Protein AF-A0A3C0RED5-F1 (afdb_monomer_lite)

Secondary structure (DSSP, 8-state):
--------S---PPPHHHHHHHHH-HHHHHHHHTS-HHHHHHHHHHHHT--SHHHHHHHHHHHHHHHHTT---HHHHT----

Foldseek 3Di:
DDPPPDDDDCPLDQDPLLVVLCVVPVLLVVLLVPDDPVLVSLLSVVLVVDPDPVVSNVLSNLSSVCSSVVNRDSVVSPDPPD

Structure (mmCIF, N/CA/C/O backbone):
data_AF-A0A3C0RED5-F1
#
_entry.id   AF-A0A3C0RED5-F1
#
loop_
_atom_site.group_PDB
_atom_site.id
_atom_site.type_symbol
_atom_site.label_atom_id
_atom_site.label_alt_id
_atom_sit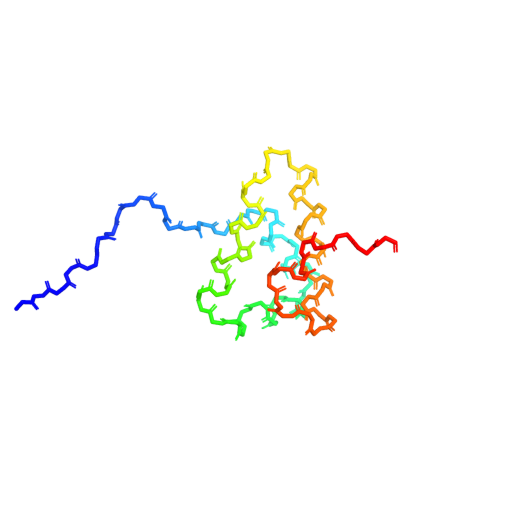e.label_comp_id
_atom_site.label_asym_id
_atom_site.label_entity_id
_atom_site.label_seq_id
_atom_site.pdbx_PDB_ins_code
_atom_site.Cartn_x
_atom_site.Cartn_y
_atom_site.Cartn_z
_atom_site.occupancy
_atom_site.B_iso_or_equiv
_atom_site.auth_seq_id
_atom_site.auth_comp_id
_atom_site.auth_asym_id
_atom_site.auth_atom_id
_atom_site.pdbx_PDB_model_num
ATOM 1 N N . MET A 1 1 ? 37.219 5.672 1.615 1.00 41.50 1 MET A N 1
ATOM 2 C CA . MET A 1 1 ? 36.020 6.467 1.949 1.00 41.50 1 MET A CA 1
ATOM 3 C C . MET A 1 1 ? 34.829 5.528 1.823 1.00 41.50 1 MET A C 1
ATOM 5 O O . MET A 1 1 ? 34.399 5.256 0.712 1.00 41.50 1 MET A O 1
ATOM 9 N N . GLN A 1 2 ? 34.422 4.886 2.921 1.00 45.25 2 GLN A N 1
ATOM 10 C CA . GLN A 1 2 ? 33.216 4.057 2.931 1.00 45.25 2 GLN A CA 1
ATOM 11 C C . GLN A 1 2 ? 32.038 5.011 3.098 1.00 45.25 2 GLN A C 1
ATOM 13 O O . GLN A 1 2 ? 31.974 5.728 4.093 1.00 45.25 2 GLN A O 1
ATOM 18 N N . PHE A 1 3 ? 31.149 5.062 2.113 1.00 47.59 3 PHE A N 1
ATOM 19 C CA . PHE A 1 3 ? 29.847 5.684 2.298 1.00 47.59 3 PHE A CA 1
ATOM 20 C C . PHE A 1 3 ? 29.044 4.747 3.209 1.00 47.59 3 PHE A C 1
ATOM 22 O O . PHE A 1 3 ? 28.431 3.793 2.742 1.00 47.59 3 PHE A O 1
ATOM 29 N N . GLN A 1 4 ? 29.135 4.953 4.524 1.00 45.88 4 GLN A N 1
ATOM 30 C CA . GLN A 1 4 ? 28.121 4.450 5.443 1.00 45.88 4 GLN A CA 1
ATOM 31 C C . GLN A 1 4 ? 26.861 5.261 5.156 1.00 45.88 4 GLN A C 1
ATOM 33 O O . GLN A 1 4 ? 26.772 6.426 5.527 1.00 45.88 4 GLN A O 1
ATOM 38 N N . GLU A 1 5 ? 25.927 4.669 4.416 1.00 46.53 5 GLU A N 1
ATOM 39 C CA . GLU A 1 5 ? 24.580 5.216 4.297 1.00 46.53 5 GLU A CA 1
ATOM 40 C C . GLU A 1 5 ? 23.964 5.238 5.706 1.00 46.53 5 GLU A C 1
ATOM 42 O O . GLU A 1 5 ? 23.870 4.194 6.360 1.00 46.53 5 GLU A O 1
ATOM 47 N N . ASP A 1 6 ? 23.624 6.436 6.190 1.00 38.47 6 ASP A N 1
ATOM 48 C CA . ASP A 1 6 ? 22.963 6.677 7.476 1.00 38.47 6 ASP A CA 1
ATOM 49 C C . ASP A 1 6 ? 21.770 5.723 7.662 1.00 38.47 6 ASP A C 1
ATOM 51 O O . ASP A 1 6 ? 20.788 5.762 6.919 1.00 38.47 6 ASP A O 1
ATOM 55 N N . ASN A 1 7 ? 21.867 4.838 8.657 1.00 48.44 7 ASN A N 1
ATOM 56 C CA . ASN A 1 7 ? 20.993 3.674 8.843 1.00 48.44 7 ASN A CA 1
ATOM 57 C C . ASN A 1 7 ? 20.083 3.768 10.082 1.00 48.44 7 ASN A C 1
ATOM 59 O O . ASN A 1 7 ? 19.749 2.760 10.697 1.00 48.44 7 ASN A O 1
ATOM 63 N N . THR A 1 8 ? 19.633 4.963 10.450 1.00 54.38 8 THR A N 1
ATOM 64 C CA . THR A 1 8 ? 18.715 5.191 11.583 1.00 54.38 8 THR A CA 1
ATOM 65 C C . THR A 1 8 ? 17.891 6.437 11.246 1.00 54.38 8 THR A C 1
ATOM 67 O O . THR A 1 8 ? 18.464 7.505 11.108 1.00 54.38 8 THR A O 1
ATOM 70 N N . GLU A 1 9 ? 16.585 6.417 10.944 1.00 44.28 9 GLU A N 1
ATOM 71 C CA . GLU A 1 9 ? 15.499 6.081 11.887 1.00 44.28 9 GLU A CA 1
ATOM 72 C C . GLU A 1 9 ? 14.108 5.911 11.201 1.00 44.28 9 GLU A C 1
ATOM 74 O O . GLU A 1 9 ? 13.110 5.667 11.863 1.00 44.28 9 GLU A O 1
ATOM 79 N N . HIS A 1 10 ? 13.996 6.029 9.870 1.00 48.06 10 HIS A N 1
ATOM 80 C CA . HIS A 1 10 ? 12.697 6.026 9.159 1.00 48.06 10 HIS A CA 1
ATOM 81 C C . HIS A 1 10 ? 12.713 5.126 7.919 1.00 48.06 10 HIS A C 1
ATOM 83 O O . HIS A 1 10 ? 12.330 5.518 6.813 1.00 48.06 10 HIS A O 1
ATOM 89 N N . GLN A 1 11 ? 13.182 3.890 8.079 1.00 51.12 11 GLN A N 1
ATOM 90 C CA . GLN A 1 11 ? 12.955 2.867 7.064 1.00 51.12 11 GLN A CA 1
ATOM 91 C C . GLN A 1 11 ? 11.448 2.597 7.057 1.00 51.12 11 GLN A C 1
ATOM 93 O O . GLN A 1 11 ? 10.944 1.980 7.986 1.00 51.12 11 GLN A O 1
ATOM 98 N N . PHE A 1 12 ? 10.726 3.153 6.078 1.00 62.22 12 PHE A N 1
ATOM 99 C CA . PHE A 1 12 ? 9.280 3.008 5.883 1.00 62.22 12 PHE A CA 1
ATOM 100 C C . PHE A 1 12 ? 8.848 1.539 6.018 1.00 62.22 12 PHE A C 1
ATOM 102 O O . PHE A 1 12 ? 8.851 0.797 5.034 1.00 62.22 12 PHE A O 1
ATOM 109 N N . ALA A 1 13 ? 8.519 1.118 7.240 1.00 83.12 13 ALA A N 1
ATOM 110 C CA . ALA A 1 13 ? 8.107 -0.244 7.525 1.00 83.12 13 ALA A CA 1
ATOM 111 C C . ALA A 1 13 ? 6.805 -0.529 6.776 1.00 83.12 13 ALA A C 1
ATOM 113 O O . ALA A 1 13 ? 5.953 0.353 6.646 1.00 83.12 13 ALA A O 1
ATOM 114 N N . MET A 1 14 ? 6.642 -1.741 6.251 1.00 88.81 14 MET A N 1
ATOM 115 C CA . MET A 1 14 ? 5.380 -2.108 5.617 1.00 88.81 14 MET A CA 1
ATOM 116 C C . MET A 1 14 ? 4.237 -1.925 6.638 1.00 88.81 14 MET A C 1
ATOM 118 O O . MET A 1 14 ? 4.319 -2.502 7.720 1.00 88.81 14 MET A O 1
ATOM 122 N N . PRO A 1 15 ? 3.198 -1.119 6.348 1.00 92.31 15 PRO A N 1
ATOM 123 C CA . PRO A 1 15 ? 2.043 -0.990 7.226 1.00 92.31 15 PRO A CA 1
ATOM 124 C C . PRO A 1 15 ? 1.285 -2.311 7.239 1.00 92.31 15 PRO A C 1
ATOM 126 O O . PRO A 1 15 ? 1.013 -2.845 6.165 1.00 92.31 15 PRO A O 1
ATOM 129 N N . GLU A 1 16 ? 0.901 -2.791 8.419 1.00 93.88 16 GLU A N 1
ATOM 130 C CA . GLU A 1 16 ? 0.157 -4.049 8.601 1.00 93.88 16 GLU A CA 1
ATOM 131 C C . GLU A 1 16 ? -1.056 -4.128 7.667 1.00 93.88 16 GLU A C 1
ATOM 133 O O . GLU A 1 16 ? -1.175 -5.050 6.871 1.00 93.88 16 GLU A O 1
ATOM 138 N N . VAL A 1 17 ? -1.862 -3.065 7.635 1.00 94.62 17 VAL A N 1
ATOM 139 C CA . VAL A 1 17 ? -3.036 -2.948 6.761 1.00 94.62 17 VAL A CA 1
ATOM 140 C C . VAL A 1 17 ? -2.698 -3.101 5.273 1.00 94.62 17 VAL A C 1
ATOM 142 O O . VAL A 1 17 ? -3.456 -3.701 4.514 1.00 94.62 17 VAL A O 1
ATOM 145 N N . LEU A 1 18 ? -1.577 -2.532 4.818 1.00 95.44 18 LEU A N 1
ATOM 146 C CA . LEU A 1 18 ? -1.174 -2.669 3.418 1.00 95.44 18 LEU A CA 1
ATOM 147 C C . LEU A 1 18 ? -0.676 -4.086 3.137 1.00 95.44 18 LEU A C 1
ATOM 149 O O . LEU A 1 18 ? -0.998 -4.623 2.081 1.00 95.44 18 LEU A O 1
ATOM 153 N N . ASP A 1 19 ? 0.082 -4.681 4.059 1.00 95.75 19 ASP A N 1
ATOM 154 C CA . ASP A 1 19 ? 0.539 -6.060 3.915 1.00 95.75 19 ASP A CA 1
ATOM 155 C C . ASP A 1 19 ? -0.651 -7.017 3.838 1.00 95.75 19 ASP A C 1
ATOM 157 O O . ASP A 1 19 ? -0.768 -7.741 2.857 1.00 95.75 19 ASP A O 1
ATOM 161 N N . GLU A 1 20 ? -1.599 -6.949 4.774 1.00 96.81 20 GLU A N 1
ATOM 162 C CA . GLU A 1 20 ? -2.811 -7.781 4.778 1.00 96.81 20 GLU A CA 1
ATOM 163 C C . GLU A 1 20 ? -3.595 -7.690 3.460 1.00 96.81 20 GLU A C 1
ATOM 165 O O . GLU A 1 20 ? -3.988 -8.705 2.875 1.00 96.81 20 GLU A O 1
ATOM 170 N N . VAL A 1 21 ? -3.778 -6.475 2.936 1.00 96.31 21 VAL A N 1
ATOM 171 C CA . VAL A 1 21 ? -4.440 -6.256 1.642 1.00 96.31 21 VAL A CA 1
ATOM 172 C C . VAL A 1 21 ? -3.662 -6.908 0.494 1.00 96.31 21 VAL A C 1
ATOM 174 O O . VAL A 1 21 ? -4.263 -7.490 -0.407 1.00 96.31 21 VAL A O 1
ATOM 177 N N . LEU A 1 22 ? -2.330 -6.850 0.506 1.00 96.44 22 LEU A N 1
ATOM 178 C CA . LEU A 1 22 ? -1.506 -7.509 -0.509 1.00 96.44 22 LEU A CA 1
ATOM 179 C C . LEU A 1 22 ? -1.499 -9.038 -0.335 1.00 96.44 22 LEU A C 1
ATOM 181 O O . LEU A 1 22 ? -1.565 -9.758 -1.326 1.00 96.44 22 LEU A O 1
ATOM 185 N N . GLN A 1 23 ? -1.469 -9.563 0.892 1.00 96.94 23 GLN A N 1
ATOM 186 C CA . GLN A 1 23 ? -1.543 -11.009 1.139 1.00 96.94 23 GLN A CA 1
ATOM 187 C C . GLN A 1 23 ? -2.878 -11.598 0.663 1.00 96.94 23 GLN A C 1
ATOM 189 O O . GLN A 1 2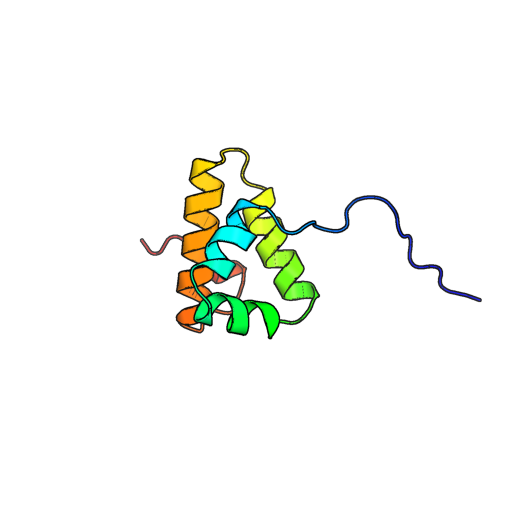3 ? -2.905 -12.702 0.122 1.00 96.94 23 GLN A O 1
ATOM 194 N N . THR A 1 24 ? -3.977 -10.853 0.822 1.00 96.88 24 THR A N 1
ATOM 195 C CA . THR A 1 24 ? -5.313 -11.260 0.353 1.00 96.88 24 THR A CA 1
ATOM 196 C C . THR A 1 24 ? -5.519 -11.066 -1.154 1.00 96.88 24 THR A C 1
ATOM 198 O O . THR A 1 24 ? -6.416 -11.682 -1.731 1.00 96.88 24 THR A O 1
ATOM 201 N N . ASP A 1 25 ? -4.664 -10.284 -1.822 1.00 97.00 25 ASP A N 1
ATOM 202 C CA . ASP A 1 25 ? -4.675 -10.071 -3.272 1.00 97.00 25 ASP A CA 1
ATOM 203 C C . ASP A 1 25 ? -3.304 -10.387 -3.905 1.00 97.00 25 ASP A C 1
ATOM 205 O O . ASP A 1 25 ? -2.501 -9.483 -4.183 1.00 97.00 25 ASP A O 1
ATOM 209 N N . PRO A 1 26 ? -3.032 -11.672 -4.214 1.00 95.81 26 PRO A N 1
ATOM 210 C CA . PRO A 1 26 ? -1.751 -12.105 -4.773 1.00 95.81 26 PRO A CA 1
ATOM 211 C C . PRO A 1 26 ? -1.362 -11.386 -6.070 1.00 95.81 26 PRO A C 1
ATOM 213 O O . PRO A 1 26 ? -0.176 -11.195 -6.348 1.00 95.81 26 PRO A O 1
ATOM 216 N N . LYS A 1 27 ? -2.346 -10.953 -6.872 1.00 96.81 27 LYS A N 1
ATOM 217 C CA . LYS A 1 27 ? -2.093 -10.211 -8.112 1.00 96.81 27 LYS A CA 1
ATOM 218 C C . LYS A 1 27 ? -1.586 -8.805 -7.806 1.00 96.81 27 LYS A C 1
ATOM 220 O O . LYS A 1 27 ? -0.615 -8.364 -8.419 1.00 96.81 27 LYS A O 1
ATOM 225 N N . ALA A 1 28 ? -2.223 -8.101 -6.870 1.00 96.50 28 ALA A N 1
ATOM 226 C CA . ALA A 1 28 ? -1.747 -6.798 -6.417 1.00 96.50 28 ALA A CA 1
ATOM 227 C C . ALA A 1 28 ? -0.357 -6.906 -5.772 1.00 96.50 28 ALA A C 1
ATOM 229 O O . ALA A 1 28 ? 0.513 -6.091 -6.083 1.00 96.50 28 ALA A O 1
ATOM 230 N N . LYS A 1 29 ? -0.121 -7.940 -4.954 1.00 97.06 29 LYS A N 1
ATOM 231 C CA . LYS A 1 29 ? 1.184 -8.219 -4.338 1.00 97.06 29 LYS A CA 1
ATOM 232 C C . LYS A 1 29 ? 2.295 -8.389 -5.364 1.00 97.06 29 LYS A C 1
ATOM 234 O O . LYS A 1 29 ? 3.288 -7.673 -5.287 1.00 97.06 29 LYS A O 1
ATOM 239 N N . ALA A 1 30 ? 2.098 -9.241 -6.368 1.00 97.06 30 ALA A N 1
ATOM 240 C CA . ALA A 1 30 ? 3.093 -9.453 -7.418 1.00 97.06 30 ALA A CA 1
ATOM 241 C C . ALA A 1 30 ? 3.442 -8.148 -8.163 1.00 97.06 30 ALA A C 1
ATOM 243 O O . ALA A 1 30 ? 4.612 -7.864 -8.421 1.00 97.06 30 ALA A O 1
ATOM 244 N N . ILE A 1 31 ? 2.440 -7.314 -8.467 1.00 95.94 31 ILE A N 1
ATOM 245 C CA . ILE A 1 31 ? 2.654 -6.009 -9.118 1.00 95.94 31 ILE A CA 1
ATOM 246 C C . ILE A 1 31 ? 3.405 -5.047 -8.189 1.00 95.94 31 ILE A C 1
ATOM 248 O O . ILE A 1 31 ? 4.320 -4.350 -8.628 1.00 95.94 31 ILE A O 1
ATOM 252 N N . PHE A 1 32 ? 3.026 -5.001 -6.911 1.00 94.75 32 PHE A N 1
ATOM 253 C CA . PHE A 1 32 ? 3.678 -4.162 -5.912 1.00 94.75 32 PHE A CA 1
ATOM 254 C C . PHE A 1 32 ? 5.149 -4.550 -5.731 1.00 94.75 32 PHE A C 1
ATOM 256 O O . PHE A 1 32 ? 6.019 -3.680 -5.726 1.00 94.75 32 PHE A O 1
ATOM 263 N N . GLU A 1 33 ? 5.439 -5.846 -5.622 1.00 94.12 33 GLU A N 1
ATOM 264 C CA . GLU A 1 33 ? 6.790 -6.381 -5.459 1.00 94.12 33 GLU A CA 1
ATOM 265 C C . GLU A 1 33 ? 7.675 -6.125 -6.682 1.00 94.12 33 GLU A C 1
ATOM 267 O O . GLU A 1 33 ? 8.865 -5.859 -6.509 1.00 94.12 33 GLU A O 1
ATOM 272 N N . ALA A 1 34 ? 7.093 -6.112 -7.886 1.00 95.31 34 ALA A N 1
ATOM 273 C CA . ALA A 1 34 ? 7.784 -5.785 -9.132 1.00 95.31 34 ALA A CA 1
ATOM 274 C C . ALA A 1 34 ? 8.161 -4.296 -9.272 1.00 95.31 34 ALA A C 1
ATOM 276 O O . ALA A 1 34 ? 8.925 -3.930 -10.169 1.00 95.31 34 ALA A O 1
ATOM 277 N N . PHE A 1 35 ? 7.641 -3.404 -8.421 1.00 92.31 35 PHE A N 1
ATOM 278 C CA . PHE A 1 35 ? 8.021 -1.994 -8.456 1.00 92.31 35 PHE A CA 1
ATOM 279 C C . PHE A 1 35 ? 9.420 -1.742 -7.894 1.00 92.31 35 PHE A C 1
ATOM 281 O O . PHE A 1 35 ? 9.913 -2.427 -6.998 1.00 92.31 35 PHE A O 1
ATOM 288 N N . THR A 1 36 ? 10.041 -0.661 -8.375 1.00 90.94 36 THR A N 1
ATOM 289 C CA . THR A 1 36 ? 11.318 -0.196 -7.833 1.00 90.94 36 THR A CA 1
ATOM 290 C C . THR A 1 36 ? 11.192 0.114 -6.333 1.00 90.94 36 THR A C 1
ATOM 292 O O . THR A 1 36 ? 10.126 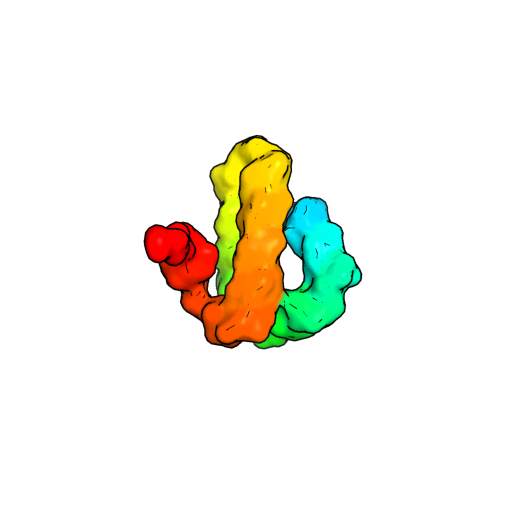0.551 -5.874 1.00 90.94 36 THR A O 1
ATOM 295 N N . PRO A 1 37 ? 12.272 -0.039 -5.542 1.00 88.00 37 PRO A N 1
ATOM 296 C CA . PRO A 1 37 ? 12.251 0.266 -4.111 1.00 88.00 37 PRO A CA 1
ATOM 297 C C . PRO A 1 37 ? 11.715 1.667 -3.791 1.00 88.00 37 PRO A C 1
ATOM 299 O O . PRO A 1 37 ? 10.923 1.819 -2.865 1.00 88.00 37 PRO A O 1
ATOM 302 N N . GLY A 1 38 ? 12.076 2.676 -4.593 1.00 87.75 38 GLY A N 1
ATOM 303 C CA . GLY A 1 38 ? 11.583 4.047 -4.429 1.00 87.75 38 GLY A CA 1
ATOM 304 C C . GLY A 1 38 ? 10.064 4.154 -4.563 1.00 87.75 38 GLY A C 1
ATOM 305 O O . GLY A 1 38 ? 9.415 4.777 -3.727 1.00 87.75 38 GLY A O 1
ATOM 306 N N . LYS A 1 39 ? 9.474 3.479 -5.555 1.00 87.44 39 LYS A N 1
ATOM 307 C CA . LYS A 1 39 ? 8.023 3.493 -5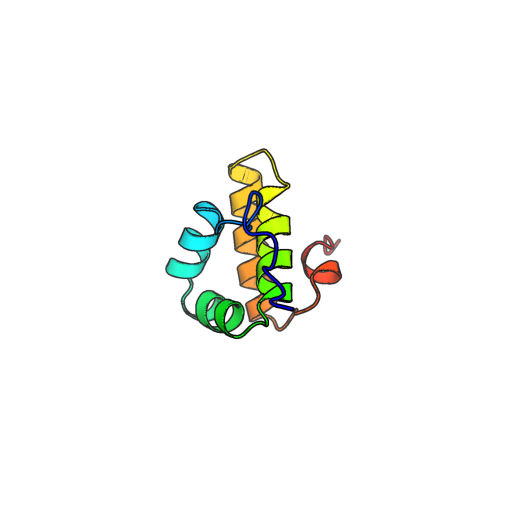.757 1.00 87.44 39 LYS A CA 1
ATOM 308 C C . LYS A 1 39 ? 7.281 2.739 -4.654 1.00 87.44 39 LYS A C 1
ATOM 310 O O . LYS A 1 39 ? 6.264 3.236 -4.176 1.00 87.44 39 LYS A O 1
ATOM 315 N N . ARG A 1 40 ? 7.802 1.591 -4.204 1.00 91.44 40 ARG A N 1
ATOM 316 C CA . ARG A 1 40 ? 7.244 0.869 -3.044 1.00 91.44 40 ARG A CA 1
ATOM 317 C C . ARG A 1 40 ? 7.237 1.754 -1.796 1.00 91.44 40 ARG A C 1
ATOM 319 O O . ARG A 1 40 ? 6.193 1.890 -1.166 1.00 91.44 40 ARG A O 1
ATOM 326 N N . ARG A 1 41 ? 8.350 2.443 -1.508 1.00 91.19 41 ARG A N 1
ATOM 327 C CA . ARG A 1 41 ? 8.449 3.419 -0.404 1.00 91.19 41 ARG A CA 1
ATOM 328 C C . ARG A 1 41 ? 7.426 4.544 -0.541 1.00 91.19 41 ARG A C 1
ATOM 330 O O . ARG A 1 41 ? 6.773 4.879 0.439 1.00 91.19 41 ARG A O 1
ATOM 337 N N . SER A 1 42 ? 7.237 5.089 -1.747 1.00 90.50 42 SER A N 1
ATOM 338 C CA . SER A 1 42 ? 6.204 6.104 -1.980 1.00 90.50 42 SER A CA 1
ATOM 339 C C . SER A 1 42 ? 4.810 5.583 -1.627 1.00 90.50 42 SER A C 1
ATOM 341 O O . SER A 1 42 ? 4.093 6.253 -0.897 1.00 90.50 42 SER A O 1
ATOM 343 N N . LEU A 1 43 ? 4.426 4.390 -2.095 1.00 91.94 43 LEU A N 1
ATOM 344 C CA . LEU A 1 43 ? 3.111 3.803 -1.802 1.00 91.94 43 LEU A CA 1
ATOM 345 C C . LEU A 1 43 ? 2.921 3.487 -0.311 1.00 91.94 43 LEU A C 1
ATOM 347 O O . LEU A 1 43 ? 1.851 3.756 0.229 1.00 91.94 43 LEU A O 1
ATOM 351 N N . ILE A 1 44 ? 3.961 2.989 0.363 1.00 93.00 44 ILE A N 1
ATOM 352 C CA . ILE A 1 44 ? 3.954 2.774 1.816 1.00 93.00 44 ILE A CA 1
ATOM 353 C C . ILE A 1 44 ? 3.714 4.096 2.549 1.00 93.00 44 ILE A C 1
ATOM 355 O O . ILE A 1 44 ? 2.806 4.186 3.375 1.00 93.00 44 ILE A O 1
ATOM 359 N N . TYR A 1 45 ? 4.467 5.144 2.198 1.00 91.81 45 TYR A N 1
ATOM 360 C CA . TYR A 1 45 ? 4.280 6.476 2.768 1.00 91.81 45 TYR A CA 1
ATOM 361 C C . TYR A 1 45 ? 2.853 6.986 2.555 1.00 91.81 45 TYR A C 1
ATOM 363 O O . TYR A 1 45 ? 2.268 7.588 3.457 1.00 91.81 45 TYR A O 1
ATOM 371 N N . LEU A 1 46 ? 2.254 6.702 1.389 1.00 90.56 46 LEU A N 1
ATOM 372 C CA . LEU A 1 46 ? 0.877 7.092 1.124 1.00 90.56 46 LEU A CA 1
ATOM 373 C C . LEU A 1 46 ? -0.105 6.487 2.127 1.00 90.56 46 LEU A C 1
ATOM 375 O O . LEU A 1 46 ? -1.041 7.186 2.506 1.00 90.56 46 LEU A O 1
ATOM 379 N N . VAL A 1 47 ? 0.087 5.242 2.556 1.00 93.38 47 VAL A N 1
ATOM 380 C CA . VAL A 1 47 ? -0.758 4.612 3.580 1.00 93.38 47 VAL A CA 1
ATOM 381 C C . VAL A 1 47 ? -0.433 5.177 4.965 1.00 93.38 47 VAL A C 1
ATOM 383 O O . VAL A 1 47 ? -1.339 5.652 5.644 1.00 93.38 47 VAL A O 1
ATOM 386 N N . GLN A 1 48 ? 0.847 5.234 5.344 1.00 91.62 48 GLN A N 1
ATOM 387 C CA . GLN A 1 48 ? 1.276 5.665 6.684 1.00 91.62 48 GLN A CA 1
ATOM 388 C C . GLN A 1 48 ? 0.900 7.107 7.048 1.00 91.62 48 GLN A C 1
ATOM 390 O O . GLN A 1 48 ? 0.629 7.393 8.210 1.00 91.62 48 GLN A O 1
ATOM 395 N N . GLN A 1 49 ? 0.858 8.032 6.081 1.00 90.75 49 GLN A N 1
ATOM 396 C CA . GLN A 1 49 ? 0.479 9.426 6.365 1.00 90.75 49 GLN A CA 1
ATOM 397 C C . GLN A 1 49 ? -0.983 9.578 6.838 1.00 90.75 49 GLN A C 1
ATOM 399 O O . GLN A 1 49 ? -1.388 10.649 7.294 1.00 90.75 49 GLN A O 1
ATOM 404 N N . VAL A 1 50 ? -1.806 8.534 6.700 1.00 92.00 50 VAL A N 1
ATOM 405 C CA . VAL A 1 50 ? -3.199 8.526 7.143 1.00 92.00 50 VAL A CA 1
ATOM 406 C C . VAL A 1 50 ? -3.279 8.055 8.589 1.00 92.00 50 VAL A C 1
ATOM 408 O O . VAL A 1 50 ? -2.878 6.946 8.907 1.00 92.00 50 VAL A O 1
ATOM 411 N N . LYS A 1 51 ? -3.857 8.874 9.472 1.00 88.12 51 LYS A N 1
ATOM 412 C CA . LYS A 1 51 ? -3.914 8.570 10.914 1.00 88.12 51 LYS A CA 1
ATOM 413 C C . LYS A 1 51 ? -4.996 7.562 11.320 1.00 88.12 51 LYS A C 1
ATOM 415 O O . LYS A 1 51 ? -4.860 6.915 12.345 1.00 88.12 51 LYS A O 1
ATOM 420 N N . SER A 1 52 ? -6.090 7.480 10.563 1.00 94.38 52 SER A N 1
ATOM 421 C CA . SER A 1 52 ? -7.222 6.591 10.869 1.00 94.38 52 SER A CA 1
ATOM 422 C C . SER A 1 52 ? -7.021 5.244 10.190 1.00 94.38 52 SER A C 1
ATOM 424 O O . SER A 1 52 ? -6.816 5.212 8.977 1.00 94.38 52 SER A O 1
ATOM 426 N N . THR A 1 53 ? -7.126 4.161 10.959 1.00 91.69 53 THR A N 1
ATOM 427 C CA . THR A 1 53 ? -6.999 2.784 10.466 1.00 91.69 53 THR A CA 1
ATOM 428 C C . THR A 1 53 ? -7.993 2.488 9.344 1.00 91.69 53 THR A C 1
ATOM 430 O O . THR A 1 53 ? -7.575 2.038 8.284 1.00 91.69 53 THR A O 1
ATOM 433 N N . ASP A 1 54 ? -9.268 2.861 9.489 1.00 93.69 54 ASP A N 1
ATOM 434 C CA . ASP A 1 54 ? -10.279 2.680 8.431 1.00 93.69 54 ASP A CA 1
ATOM 435 C C . ASP A 1 54 ? -9.857 3.351 7.118 1.00 93.69 54 ASP A C 1
ATOM 437 O O . ASP A 1 54 ? -9.894 2.756 6.042 1.00 93.69 54 ASP A O 1
ATOM 441 N N . LYS A 1 55 ? -9.346 4.584 7.204 1.00 94.50 55 LYS A N 1
ATOM 442 C CA . LYS A 1 55 ? -8.846 5.310 6.031 1.00 94.50 55 LYS A CA 1
ATOM 443 C C . LYS A 1 55 ? -7.542 4.720 5.481 1.00 94.50 55 LYS A C 1
ATOM 445 O O . LYS A 1 55 ? -7.263 4.890 4.293 1.00 94.50 55 LYS A O 1
ATOM 450 N N . GLN A 1 56 ? -6.723 4.065 6.309 1.00 94.69 56 GLN A N 1
ATOM 451 C CA . GLN A 1 56 ? -5.569 3.295 5.833 1.00 94.69 56 GLN A CA 1
ATOM 452 C C . GLN A 1 56 ? -6.033 2.074 5.036 1.00 94.69 56 GLN A C 1
ATOM 454 O O . GLN A 1 56 ? -5.487 1.840 3.959 1.00 94.69 56 GLN A O 1
ATOM 459 N N . ILE A 1 57 ? -7.068 1.365 5.505 1.00 95.25 57 ILE A N 1
ATOM 460 C CA . ILE A 1 57 ? -7.661 0.204 4.820 1.00 95.25 57 ILE A CA 1
ATOM 461 C C . ILE A 1 57 ? -8.213 0.629 3.461 1.00 95.25 57 ILE A C 1
ATOM 463 O O . ILE A 1 57 ? -7.813 0.083 2.431 1.00 95.25 57 ILE A O 1
ATOM 467 N N . GLU A 1 58 ? -9.053 1.668 3.429 1.00 95.38 58 GLU A N 1
ATOM 468 C CA . GLU A 1 58 ? -9.585 2.227 2.180 1.00 95.38 58 GLU A CA 1
ATOM 469 C C . GLU A 1 58 ? -8.463 2.584 1.197 1.00 95.38 58 GLU A C 1
ATOM 471 O O . GLU A 1 58 ? -8.540 2.291 -0.000 1.00 95.38 58 GLU A O 1
ATOM 476 N N . ARG A 1 59 ? -7.389 3.204 1.697 1.00 94.12 59 ARG A N 1
ATOM 477 C CA . ARG A 1 59 ? -6.256 3.614 0.868 1.00 94.12 59 ARG A CA 1
ATOM 478 C C . ARG A 1 59 ? -5.441 2.427 0.363 1.00 94.12 59 ARG A C 1
ATOM 480 O O . ARG A 1 59 ? -5.039 2.446 -0.798 1.00 94.12 59 ARG A O 1
ATOM 487 N N . ALA A 1 60 ? -5.204 1.413 1.187 1.00 95.88 60 ALA A N 1
ATOM 488 C CA . ALA A 1 60 ? -4.505 0.199 0.783 1.00 95.88 60 ALA A CA 1
ATOM 489 C C . ALA A 1 60 ? -5.285 -0.548 -0.311 1.00 95.88 60 ALA A C 1
ATOM 491 O O . ALA A 1 60 ? -4.716 -0.873 -1.356 1.00 95.88 60 ALA A O 1
ATOM 492 N N . LEU A 1 61 ? -6.602 -0.706 -0.143 1.00 96.00 61 LEU A N 1
ATOM 493 C CA . LEU A 1 61 ? -7.490 -1.299 -1.151 1.00 96.00 61 LEU A CA 1
ATOM 494 C C . LEU A 1 61 ? -7.492 -0.498 -2.459 1.00 96.00 61 LEU A C 1
ATOM 496 O O . LEU A 1 61 ? -7.423 -1.062 -3.554 1.00 96.00 61 LEU A O 1
ATOM 500 N N . LEU A 1 62 ? -7.529 0.832 -2.363 1.00 94.50 62 LEU A N 1
ATOM 501 C CA . LEU A 1 62 ? -7.448 1.722 -3.518 1.00 94.50 62 LEU A CA 1
ATOM 502 C C . LEU A 1 62 ? -6.123 1.566 -4.272 1.00 94.50 62 LEU A C 1
ATOM 504 O O . LEU A 1 62 ? -6.130 1.481 -5.501 1.00 94.50 62 LEU A O 1
ATOM 508 N N . ILE A 1 63 ? -4.998 1.508 -3.552 1.00 94.06 63 ILE A N 1
ATOM 509 C CA . ILE A 1 63 ? -3.675 1.261 -4.135 1.00 94.06 63 ILE A CA 1
ATOM 510 C C . ILE A 1 63 ? -3.680 -0.085 -4.861 1.00 94.06 63 ILE A C 1
ATOM 512 O O . ILE A 1 63 ? -3.369 -0.113 -6.050 1.00 94.06 63 ILE A O 1
ATOM 516 N N . ALA A 1 64 ? -4.094 -1.166 -4.192 1.00 95.50 64 ALA A N 1
ATOM 517 C CA . ALA A 1 64 ? -4.146 -2.511 -4.764 1.00 95.50 64 ALA A CA 1
ATOM 518 C C . ALA A 1 64 ? -4.988 -2.560 -6.052 1.00 95.50 64 ALA A C 1
ATOM 520 O O . ALA A 1 64 ? -4.553 -3.088 -7.078 1.00 95.50 64 ALA A O 1
ATOM 521 N N . ASN A 1 65 ? -6.166 -1.935 -6.054 1.00 95.06 65 ASN A N 1
ATOM 522 C CA . ASN A 1 65 ? -7.024 -1.875 -7.237 1.00 95.06 65 ASN A CA 1
ATOM 523 C C . ASN A 1 65 ? -6.412 -1.055 -8.380 1.00 95.06 65 ASN A C 1
ATOM 525 O O . ASN A 1 65 ? -6.480 -1.466 -9.539 1.00 95.06 65 ASN A O 1
ATOM 529 N N . ARG A 1 66 ? -5.770 0.076 -8.076 1.00 92.88 66 ARG A N 1
ATOM 530 C CA . ARG A 1 66 ? -5.180 0.954 -9.096 1.00 92.88 66 ARG A CA 1
ATOM 531 C C . ARG A 1 66 ? -3.936 0.366 -9.745 1.00 92.88 66 ARG A C 1
ATOM 533 O O . ARG A 1 66 ? -3.817 0.432 -10.966 1.00 92.88 66 ARG A O 1
ATOM 540 N N . ILE A 1 67 ? -3.056 -0.266 -8.973 1.00 93.81 67 ILE A N 1
ATOM 541 C CA . ILE A 1 67 ? -1.861 -0.907 -9.537 1.00 93.81 67 ILE A CA 1
ATOM 542 C C . ILE A 1 67 ? -2.247 -2.101 -10.422 1.00 93.81 67 ILE A C 1
ATOM 544 O O . ILE A 1 67 ? -1.665 -2.279 -11.489 1.00 93.81 67 ILE A O 1
ATOM 548 N N . LYS A 1 68 ? -3.301 -2.852 -10.058 1.00 93.75 68 LYS A N 1
ATOM 549 C CA . LYS A 1 68 ? -3.884 -3.902 -10.915 1.00 93.75 68 LYS A CA 1
ATOM 550 C C . LYS A 1 68 ? -4.468 -3.354 -12.216 1.00 93.75 68 LYS A C 1
ATOM 552 O O . LYS A 1 68 ? -4.433 -4.053 -13.224 1.00 93.75 68 LYS A O 1
ATOM 557 N N . ALA A 1 69 ? -4.986 -2.127 -12.201 1.00 91.94 69 ALA A N 1
ATOM 558 C CA . ALA A 1 69 ? -5.474 -1.423 -13.385 1.00 91.94 69 ALA A CA 1
ATOM 559 C C . ALA A 1 69 ? -4.345 -0.794 -14.233 1.00 91.94 69 ALA A C 1
ATOM 561 O O . ALA A 1 69 ? -4.628 -0.077 -15.189 1.00 91.94 69 ALA A O 1
ATOM 562 N N . GLY A 1 70 ? -3.071 -1.024 -13.887 1.00 88.12 70 GLY A N 1
ATOM 563 C CA . GLY A 1 70 ? -1.914 -0.456 -14.586 1.00 88.12 70 GLY A CA 1
ATOM 564 C C . GLY A 1 70 ? -1.618 1.003 -14.227 1.00 88.12 70 GLY A C 1
ATOM 565 O O . GLY A 1 70 ? -0.761 1.634 -14.848 1.00 88.12 70 GLY A O 1
ATOM 566 N N . ILE A 1 71 ? -2.302 1.559 -13.220 1.00 86.50 71 ILE A N 1
ATOM 567 C CA . ILE A 1 71 ? -2.061 2.924 -12.755 1.00 86.50 71 ILE A CA 1
ATOM 568 C C . ILE A 1 71 ? -0.846 2.911 -11.838 1.00 86.50 71 ILE A C 1
ATOM 570 O O . ILE A 1 71 ? -0.879 2.465 -10.691 1.00 86.50 71 ILE A O 1
ATOM 574 N N . ASN A 1 72 ? 0.238 3.449 -12.380 1.00 75.56 72 ASN A N 1
ATOM 575 C CA . ASN A 1 72 ? 1.574 3.298 -11.829 1.00 75.56 72 ASN A CA 1
ATOM 576 C C . ASN A 1 72 ? 2.159 4.599 -11.268 1.00 75.56 72 ASN A C 1
ATOM 578 O O . ASN A 1 72 ? 3.247 4.563 -10.695 1.00 75.56 72 ASN A O 1
ATOM 582 N N . ASP A 1 73 ? 1.470 5.727 -11.429 1.00 78.62 73 ASP A N 1
ATOM 583 C CA . ASP A 1 73 ? 1.907 7.031 -10.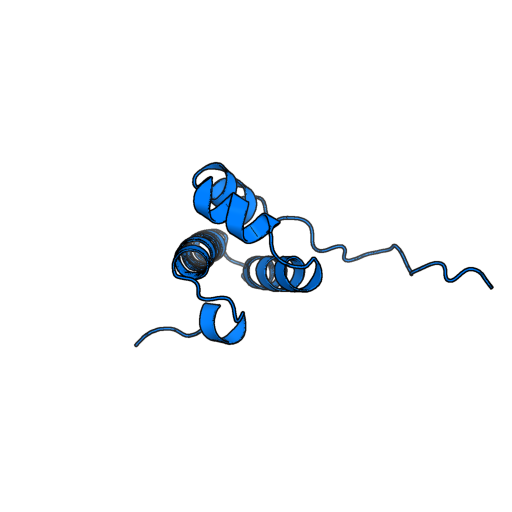933 1.00 78.62 73 ASP A CA 1
ATOM 584 C C . ASP A 1 73 ? 1.273 7.312 -9.554 1.00 78.62 73 ASP A C 1
ATOM 586 O O . ASP A 1 73 ? 0.043 7.424 -9.465 1.00 78.62 73 ASP A O 1
ATOM 590 N N . PRO A 1 74 ? 2.072 7.471 -8.476 1.00 70.75 74 PRO A N 1
ATOM 591 C CA . PRO A 1 74 ? 1.577 7.819 -7.141 1.00 70.75 74 PRO A CA 1
ATOM 592 C C . PRO A 1 74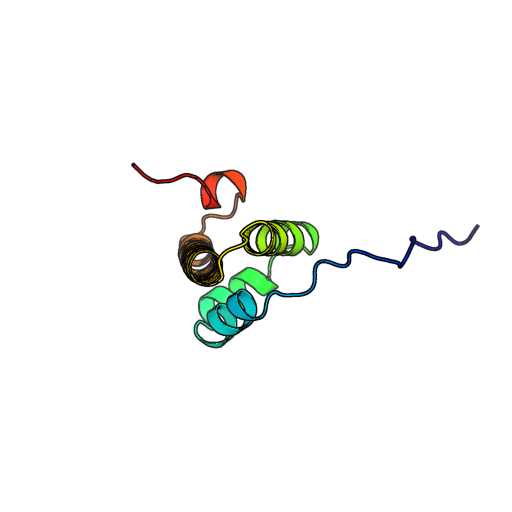 ? 0.659 9.051 -7.103 1.00 70.75 74 PRO A C 1
ATOM 594 O O . PRO A 1 74 ? -0.263 9.107 -6.288 1.00 70.75 74 PRO A O 1
ATOM 597 N N . ARG A 1 75 ? 0.858 10.023 -8.003 1.00 72.38 75 ARG A N 1
ATOM 598 C CA . ARG A 1 75 ? 0.032 11.238 -8.103 1.00 72.38 75 ARG A CA 1
ATOM 599 C C . ARG A 1 75 ? -1.367 10.943 -8.633 1.00 72.38 75 ARG A C 1
ATOM 601 O O . ARG A 1 75 ? -2.319 11.627 -8.270 1.00 72.38 75 ARG A O 1
ATOM 608 N N . ILE A 1 76 ? -1.497 9.930 -9.488 1.00 75.75 76 ILE A N 1
ATOM 609 C CA . ILE A 1 76 ? -2.785 9.478 -10.028 1.00 75.75 76 ILE A CA 1
ATOM 610 C C . ILE A 1 76 ? -3.461 8.536 -9.026 1.00 75.75 76 ILE A C 1
ATOM 612 O O . ILE A 1 76 ? -4.679 8.582 -8.863 1.00 75.75 76 ILE A O 1
ATOM 616 N N . ILE A 1 77 ? -2.675 7.755 -8.277 1.00 72.44 77 ILE A N 1
ATOM 617 C CA . ILE A 1 77 ? -3.176 6.823 -7.257 1.00 72.44 77 ILE A CA 1
ATOM 618 C C . ILE A 1 77 ? -3.953 7.525 -6.134 1.00 72.44 77 ILE A C 1
ATOM 620 O O . ILE A 1 77 ? -4.851 6.911 -5.567 1.00 72.44 77 ILE A O 1
ATOM 624 N N . LEU A 1 78 ? -3.680 8.800 -5.838 1.00 68.38 78 LEU A N 1
ATOM 625 C CA . LEU A 1 78 ? -4.443 9.577 -4.850 1.00 68.38 78 LEU A CA 1
ATOM 626 C C . LEU A 1 78 ? -5.538 10.476 -5.433 1.00 68.38 78 LEU A C 1
ATOM 628 O O . LEU A 1 78 ? -6.343 11.006 -4.663 1.00 68.38 78 LEU A O 1
ATOM 632 N N . LYS A 1 79 ? -5.606 10.675 -6.755 1.00 70.25 79 LYS A N 1
ATOM 633 C CA . LYS A 1 79 ? -6.674 11.503 -7.326 1.00 70.25 79 LYS A CA 1
ATOM 634 C C . LYS A 1 79 ? -8.014 10.805 -7.096 1.00 70.25 79 LYS A C 1
ATOM 636 O O . LYS A 1 79 ? -8.202 9.647 -7.478 1.00 70.25 79 LYS A O 1
ATOM 641 N N . LYS A 1 80 ? -8.954 11.497 -6.447 1.00 52.28 80 LYS A N 1
ATOM 642 C CA . LYS A 1 80 ? -10.358 11.082 -6.467 1.00 52.28 80 LYS A CA 1
ATOM 643 C C . LYS A 1 80 ? -10.818 11.185 -7.916 1.00 52.28 80 LYS A C 1
ATOM 645 O O . LYS A 1 80 ? -10.705 12.253 -8.513 1.00 52.28 80 LYS A O 1
ATOM 650 N N . THR A 1 81 ? -11.255 10.070 -8.487 1.00 51.97 81 THR A N 1
ATOM 651 C CA . THR A 1 81 ? -12.059 10.122 -9.705 1.00 51.97 81 THR A CA 1
ATOM 652 C C . THR A 1 81 ? -13.392 10.711 -9.255 1.00 51.97 81 THR A C 1
ATOM 654 O O . THR A 1 81 ? -14.027 10.130 -8.375 1.00 51.97 81 THR A O 1
ATOM 657 N N . HIS A 1 82 ? -13.692 11.926 -9.707 1.00 46.56 82 HIS A N 1
ATOM 658 C CA . HIS A 1 82 ? -14.960 12.595 -9.434 1.00 46.56 82 HIS A CA 1
ATOM 659 C C . HIS A 1 82 ? -16.057 12.019 -10.333 1.00 46.56 82 HIS A C 1
ATOM 661 O O . HIS A 1 82 ? -15.696 11.522 -11.425 1.00 46.56 82 HIS A O 1
#

pLDDT: mean 83.06, std 17.86, range [38.47, 97.06]

Radius of gyration: 13.84 Å; chains: 1; bounding box: 51×25×26 Å

Sequence (82 aa):
MQFQEDNTEHQFAMPEVLDEVLQTDPKAKAIFEAFTPGKRRSLIYLVQQVKSTDKQIERALLIANRIKAGINDPRIILKKTH